Protein AF-A0A8X6M9K7-F1 (afdb_monomer)

Secondary structure (DSSP, 8-state):
-TTTHHHHHHH-GGGGG------HHHHHHHHHTTPPPHHHHHHHTSTTHHHHS-SSPPPPS--S----S---------------

Radius of gyration: 22.84 Å; Cα contacts (8 Å, |Δi|>4): 20; chains: 1; bounding box: 45×31×61 Å

Sequence (84 aa):
MDEYKEYLYMRRPHYRGLEVGNLTEQKLLRKRLGCKSFKWFMENVAFDQPKKYPPIEPPDYAKGEHLPKTKGLHKGYSYKIMKI

InterPro domains:
  IPR029044 Nucleotide-diphospho-sugar transferases [G3DSA:3.90.550.10] (1-56)

pLDDT: mean 86.01, std 19.39, range [35.81, 98.5]

Foldseek 3Di:
DVPLVVLVCVVVVVVVPDDPDDCPVVVVVCVVVVHDDVVCCCVPPVVCVCVVVPSDDDDDPDDDDDDDPPPDDDDDDDPPPPDD

Structure (mmCIF, N/CA/C/O backbone):
data_AF-A0A8X6M9K7-F1
#
_entry.id   AF-A0A8X6M9K7-F1
#
loop_
_atom_site.group_PDB
_atom_site.id
_atom_site.type_symbol
_atom_site.label_atom_id
_atom_site.label_alt_id
_atom_site.label_comp_id
_atom_site.label_asym_id
_atom_site.label_entity_id
_atom_site.label_seq_id
_atom_site.pdbx_PDB_ins_code
_atom_site.Cartn_x
_atom_site.Cartn_y
_atom_site.Cartn_z
_atom_site.occupancy
_atom_site.B_iso_or_equiv
_atom_site.auth_seq_id
_atom_site.auth_comp_id
_atom_site.auth_asym_id
_atom_site.auth_atom_id
_atom_site.pdbx_PDB_model_num
ATOM 1 N N . MET A 1 1 ? -3.399 3.261 3.939 1.00 93.94 1 MET A N 1
ATOM 2 C CA . MET A 1 1 ? -2.887 1.991 3.387 1.00 93.94 1 MET A CA 1
ATOM 3 C C . MET A 1 1 ? -1.663 1.531 4.175 1.00 93.94 1 MET A C 1
ATOM 5 O 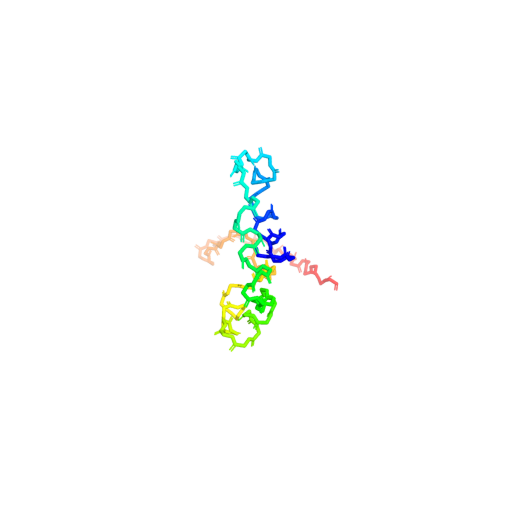O . MET A 1 1 ? -0.702 1.101 3.568 1.00 93.94 1 MET A O 1
ATOM 9 N N . ASP A 1 2 ? -1.682 1.664 5.506 1.00 96.06 2 ASP A N 1
ATOM 10 C CA . ASP A 1 2 ? -0.621 1.236 6.435 1.00 96.06 2 ASP A CA 1
ATOM 11 C C . ASP A 1 2 ? 0.798 1.400 5.859 1.00 96.06 2 ASP A C 1
ATOM 13 O O . ASP A 1 2 ? 1.154 2.520 5.488 1.00 96.06 2 ASP A O 1
ATOM 17 N N . GLU A 1 3 ? 1.566 0.323 5.725 1.00 96.25 3 GLU A N 1
ATOM 18 C CA . GLU A 1 3 ? 2.904 0.305 5.120 1.00 96.25 3 GLU A CA 1
ATOM 19 C C . GLU A 1 3 ? 2.855 0.355 3.581 1.00 96.25 3 GLU A C 1
ATOM 21 O O . GLU A 1 3 ? 3.744 0.910 2.940 1.00 96.25 3 GLU A O 1
ATOM 26 N N . TYR A 1 4 ? 1.778 -0.143 2.967 1.00 96.31 4 TYR A N 1
ATOM 27 C CA . TYR A 1 4 ? 1.601 -0.188 1.508 1.00 96.31 4 TYR A CA 1
ATOM 28 C C . TYR A 1 4 ? 1.555 1.193 0.836 1.00 96.31 4 TYR A C 1
ATOM 30 O O . TYR A 1 4 ? 1.801 1.297 -0.365 1.00 96.31 4 TYR A O 1
ATOM 38 N N . LYS A 1 5 ? 1.278 2.268 1.586 1.00 95.69 5 LYS A N 1
ATOM 39 C CA . LYS A 1 5 ? 1.358 3.648 1.069 1.00 95.69 5 LYS A CA 1
ATOM 40 C C . LYS A 1 5 ? 2.760 3.995 0.549 1.00 95.69 5 LYS A C 1
ATOM 42 O O . LYS A 1 5 ? 2.884 4.839 -0.332 1.00 95.69 5 LYS A O 1
ATOM 47 N N . GLU A 1 6 ? 3.806 3.339 1.054 1.00 96.25 6 GLU A N 1
ATOM 48 C CA . GLU A 1 6 ? 5.178 3.617 0.629 1.00 96.25 6 GLU A CA 1
ATOM 49 C C . GLU A 1 6 ? 5.412 3.230 -0.835 1.00 96.25 6 GLU A C 1
ATOM 51 O O . GLU A 1 6 ? 6.076 3.976 -1.549 1.00 96.25 6 GLU A O 1
ATOM 56 N N . TYR A 1 7 ? 4.785 2.157 -1.332 1.00 95.50 7 TYR A N 1
ATOM 57 C CA . TYR A 1 7 ? 4.857 1.788 -2.752 1.00 95.50 7 TYR A CA 1
ATOM 58 C C . TYR A 1 7 ? 4.227 2.850 -3.664 1.00 95.50 7 TYR A C 1
ATOM 60 O O . TYR A 1 7 ? 4.724 3.105 -4.762 1.00 95.50 7 TYR A O 1
ATOM 68 N N . LEU A 1 8 ? 3.165 3.518 -3.198 1.00 95.25 8 LEU A N 1
ATOM 69 C CA . LEU A 1 8 ? 2.570 4.649 -3.910 1.00 95.25 8 LEU A CA 1
ATOM 70 C C . LEU A 1 8 ? 3.537 5.841 -3.942 1.00 95.25 8 LEU A C 1
ATOM 72 O O . LEU A 1 8 ? 3.739 6.445 -4.995 1.00 95.25 8 LEU A O 1
ATOM 76 N N . TYR A 1 9 ? 4.168 6.153 -2.809 1.00 95.62 9 TYR A N 1
ATOM 77 C CA . TYR A 1 9 ? 5.111 7.267 -2.699 1.00 95.62 9 TYR A CA 1
ATOM 78 C C . TYR A 1 9 ? 6.417 7.031 -3.461 1.00 95.62 9 TYR A C 1
ATOM 80 O O . TYR A 1 9 ? 6.998 7.990 -3.956 1.00 95.62 9 TYR A O 1
ATOM 88 N N . MET A 1 10 ? 6.871 5.783 -3.607 1.00 95.25 10 MET A N 1
ATOM 89 C CA . MET A 1 10 ? 8.020 5.446 -4.457 1.00 95.25 10 MET A CA 1
ATOM 90 C C . MET A 1 10 ? 7.767 5.814 -5.923 1.00 95.25 10 MET A C 1
ATOM 92 O O . MET A 1 10 ? 8.644 6.368 -6.577 1.00 95.25 10 MET A O 1
ATOM 96 N N . ARG A 1 11 ? 6.553 5.559 -6.431 1.00 94.44 11 ARG A N 1
ATOM 97 C CA . ARG A 1 11 ? 6.171 5.886 -7.817 1.00 94.44 11 ARG A CA 1
ATOM 98 C C . ARG A 1 11 ? 5.802 7.356 -8.001 1.00 94.44 11 ARG A C 1
ATOM 100 O O . ARG A 1 11 ? 5.985 7.908 -9.081 1.00 94.44 11 ARG A O 1
ATOM 107 N N . ARG A 1 12 ? 5.254 7.992 -6.961 1.00 95.12 12 ARG A N 1
ATOM 108 C CA . ARG A 1 12 ? 4.838 9.404 -6.961 1.00 95.12 12 ARG A CA 1
ATOM 109 C C . ARG A 1 12 ? 5.410 10.143 -5.745 1.00 95.12 12 ARG A C 1
ATOM 111 O O . ARG A 1 12 ? 4.667 10.428 -4.805 1.00 95.12 12 ARG A O 1
ATOM 118 N N . PRO A 1 13 ? 6.707 10.509 -5.760 1.00 96.31 13 PRO A N 1
ATOM 119 C CA . PRO A 1 13 ? 7.375 11.104 -4.597 1.00 96.31 13 PRO A CA 1
ATOM 120 C C . PRO A 1 13 ? 6.730 12.393 -4.078 1.00 96.31 13 PRO A C 1
ATOM 122 O O . PRO A 1 13 ? 6.728 12.639 -2.873 1.00 96.31 13 PRO A O 1
ATOM 125 N N . HIS A 1 14 ? 6.115 13.181 -4.965 1.00 95.62 14 HIS A N 1
ATOM 126 C CA . HIS A 1 14 ? 5.432 14.429 -4.614 1.00 95.62 14 HIS A CA 1
ATOM 127 C C . HIS A 1 14 ? 4.276 14.239 -3.616 1.00 95.62 14 HIS A C 1
ATOM 129 O O . HIS A 1 14 ? 3.932 15.179 -2.910 1.00 95.62 14 HIS A O 1
ATOM 135 N N . TYR A 1 15 ? 3.719 13.029 -3.477 1.00 96.00 15 TYR A N 1
ATOM 136 C CA . TYR A 1 15 ? 2.653 12.751 -2.504 1.00 96.00 15 TYR A CA 1
ATOM 137 C C . TYR A 1 15 ? 3.103 12.847 -1.044 1.00 96.00 15 TYR A C 1
ATOM 139 O O . TYR A 1 15 ? 2.258 12.998 -0.166 1.00 96.00 15 TYR A O 1
ATOM 147 N N . ARG A 1 16 ? 4.411 12.796 -0.763 1.00 95.19 16 ARG A N 1
ATOM 148 C CA . ARG A 1 16 ? 4.925 12.937 0.608 1.00 95.19 16 ARG A CA 1
ATOM 149 C C . ARG A 1 16 ? 4.730 14.341 1.184 1.00 95.19 16 ARG A C 1
ATOM 151 O O . ARG A 1 16 ? 4.636 14.464 2.398 1.00 95.19 16 ARG A O 1
ATOM 158 N N . GLY A 1 17 ? 4.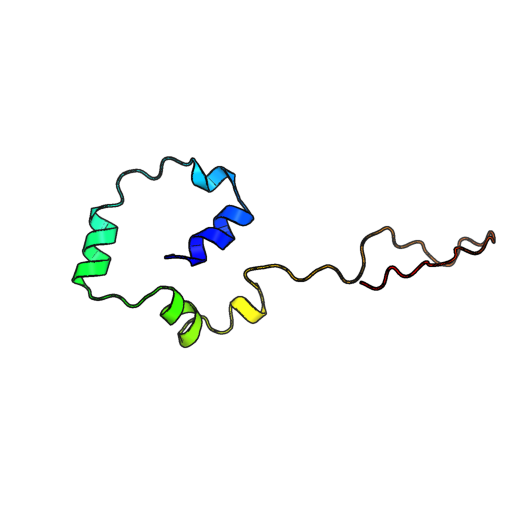699 15.362 0.327 1.00 94.00 17 GLY A N 1
ATOM 159 C CA . GLY A 1 17 ? 4.575 16.769 0.720 1.00 94.00 17 GLY A CA 1
ATOM 160 C C . GLY A 1 17 ? 3.201 17.376 0.444 1.00 94.00 17 GLY A C 1
ATOM 161 O O . GLY A 1 17 ? 3.065 18.591 0.502 1.00 94.00 17 GLY A O 1
ATOM 162 N N . LEU A 1 18 ? 2.201 16.564 0.084 1.00 94.94 18 LEU A N 1
ATOM 163 C CA . LEU A 1 18 ? 0.851 17.068 -0.151 1.00 94.94 18 LEU A CA 1
ATOM 164 C C . LEU A 1 18 ? 0.135 17.348 1.173 1.00 94.94 18 LEU A C 1
ATOM 166 O O . LEU A 1 18 ? 0.080 16.492 2.057 1.00 94.94 18 LEU A O 1
ATOM 170 N N . GLU A 1 19 ? -0.491 18.518 1.253 1.00 95.06 19 GLU A N 1
ATOM 171 C CA . GLU A 1 19 ? -1.413 18.873 2.328 1.00 95.06 19 GLU A CA 1
ATOM 172 C C . GLU A 1 19 ? -2.723 18.090 2.164 1.00 95.06 19 GLU A C 1
ATOM 174 O O . GLU A 1 19 ? -3.528 18.356 1.272 1.00 95.06 19 GLU A O 1
ATOM 179 N N . VAL A 1 20 ? -2.933 17.087 3.020 1.00 93.50 20 VAL A N 1
ATOM 180 C CA . VAL A 1 20 ? -4.107 16.189 2.983 1.00 93.50 20 VAL A CA 1
ATOM 181 C C . VAL A 1 20 ? -5.222 16.599 3.954 1.00 93.50 20 VAL A C 1
ATOM 183 O O . VAL A 1 20 ? -6.234 15.905 4.065 1.00 93.50 20 VAL A O 1
ATOM 186 N N . GLY A 1 21 ? -5.035 17.707 4.676 1.00 95.94 21 GLY A N 1
ATOM 187 C CA . GLY A 1 21 ? -5.950 18.165 5.720 1.00 95.94 21 GLY A CA 1
ATOM 188 C C . GLY A 1 21 ? -5.984 17.252 6.955 1.00 95.94 21 GLY A C 1
ATOM 189 O O . GLY A 1 21 ? -5.097 16.426 7.191 1.00 95.94 21 GLY A O 1
ATOM 190 N N . ASN A 1 22 ? -7.021 17.413 7.783 1.00 96.94 22 ASN A N 1
ATOM 191 C CA . ASN A 1 22 ? -7.170 16.662 9.028 1.00 96.94 22 ASN A CA 1
ATOM 192 C C . ASN A 1 22 ? -7.806 15.281 8.785 1.00 96.94 22 ASN A C 1
ATOM 194 O O . ASN A 1 22 ? -8.967 15.178 8.399 1.00 96.94 22 ASN A O 1
ATOM 198 N N . LEU A 1 23 ? -7.048 14.218 9.076 1.00 96.38 23 LEU A N 1
ATOM 199 C CA . LEU A 1 23 ? -7.484 12.820 8.948 1.00 96.38 23 LEU A CA 1
ATOM 200 C C . LEU A 1 23 ? -7.779 12.136 10.301 1.00 96.38 23 LEU A C 1
ATOM 202 O O . LEU A 1 23 ? -7.758 10.904 10.405 1.00 96.38 23 LEU A O 1
ATOM 206 N N . THR A 1 24 ? -7.953 12.910 11.375 1.00 98.06 24 THR A N 1
ATOM 207 C CA . THR A 1 24 ? -8.076 12.381 12.744 1.00 98.06 24 THR A CA 1
ATOM 208 C C . THR A 1 24 ? -9.348 11.557 12.923 1.00 98.06 24 THR A C 1
ATOM 210 O O . THR A 1 24 ? -9.272 10.432 13.418 1.00 98.06 24 THR A O 1
ATOM 213 N N . GLU A 1 25 ? -10.498 12.056 12.468 1.00 98.19 25 GLU A N 1
ATOM 214 C CA . GLU A 1 25 ? -11.788 11.368 12.613 1.00 98.19 25 GL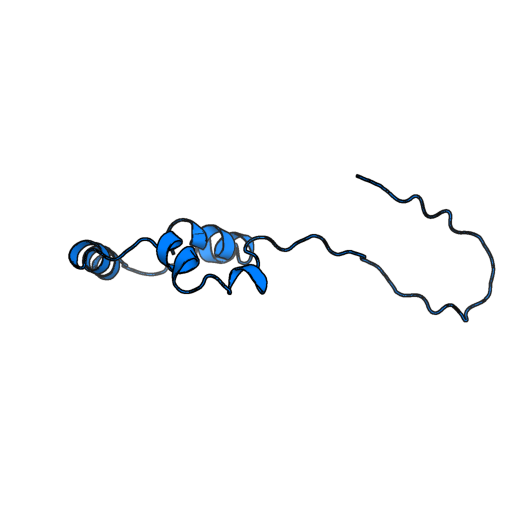U A CA 1
ATOM 215 C C . GLU A 1 25 ? -11.811 10.025 11.876 1.00 98.19 25 GLU A C 1
ATOM 217 O O . GLU A 1 25 ? -12.219 9.010 12.436 1.00 98.19 25 GLU A O 1
ATOM 222 N N . GLN A 1 26 ? -11.276 9.980 10.656 1.00 97.88 26 GLN A N 1
ATOM 223 C CA . GLN A 1 26 ? -11.198 8.777 9.829 1.00 97.88 26 GLN A CA 1
ATOM 224 C C . GLN A 1 26 ? -10.282 7.724 10.474 1.00 97.88 26 GLN A C 1
ATOM 226 O O . GLN A 1 26 ? -10.600 6.531 10.489 1.00 97.88 26 GLN A O 1
ATOM 231 N N . LYS A 1 27 ? -9.151 8.151 11.058 1.00 97.00 27 LYS A N 1
ATOM 232 C CA . LYS A 1 27 ? -8.244 7.256 11.798 1.00 97.00 27 LYS A CA 1
ATOM 233 C C . LYS A 1 27 ? -8.891 6.724 13.079 1.00 97.00 27 LYS A C 1
ATOM 235 O O . LYS A 1 27 ? -8.716 5.547 13.393 1.00 97.00 27 LYS A O 1
ATOM 240 N N . LEU A 1 28 ? -9.628 7.559 13.812 1.00 98.31 28 LEU A N 1
ATOM 241 C CA . LEU A 1 28 ? -10.350 7.146 15.018 1.00 98.31 28 LEU A CA 1
ATOM 242 C C . LEU A 1 28 ? -11.496 6.188 14.694 1.00 98.31 28 LEU A C 1
ATOM 244 O O . LEU A 1 28 ? -11.652 5.183 15.386 1.00 98.31 28 LEU A O 1
ATOM 248 N N . LEU A 1 29 ? -12.245 6.443 13.621 1.00 98.50 29 LEU A N 1
ATOM 249 C CA . LEU A 1 29 ? -13.308 5.561 13.146 1.00 98.50 29 LEU A CA 1
ATOM 250 C C . LEU A 1 29 ? -12.768 4.159 12.849 1.00 98.50 29 LEU A C 1
ATOM 252 O O . LEU A 1 29 ? -13.322 3.170 13.324 1.00 98.50 29 LEU A O 1
ATOM 256 N N . ARG A 1 30 ? -11.632 4.075 12.144 1.00 98.00 30 ARG A N 1
ATOM 257 C CA . ARG A 1 30 ? -10.971 2.796 11.856 1.00 98.00 30 ARG A CA 1
ATOM 258 C C . ARG A 1 30 ? -10.615 2.020 13.129 1.00 98.00 30 ARG A C 1
ATOM 260 O O . ARG A 1 30 ? -10.781 0.803 13.160 1.00 98.00 30 ARG A O 1
ATOM 267 N N . LYS A 1 31 ? -10.132 2.712 14.169 1.00 97.88 31 LYS A N 1
ATOM 268 C CA . LYS A 1 31 ? -9.819 2.099 15.471 1.00 97.88 31 LYS A CA 1
ATOM 269 C C . LYS A 1 31 ? -11.086 1.624 16.185 1.00 97.88 31 LYS A C 1
ATOM 271 O O . LYS A 1 31 ? -11.117 0.498 16.665 1.00 97.88 31 LYS A O 1
ATOM 276 N N . ARG A 1 32 ? -12.132 2.457 16.217 1.00 98.38 32 ARG A N 1
ATOM 277 C CA . ARG A 1 32 ? -13.409 2.162 16.887 1.00 98.38 32 ARG A CA 1
ATOM 278 C C . ARG A 1 32 ? -14.104 0.935 16.301 1.00 98.38 32 ARG A C 1
ATOM 280 O O . ARG A 1 32 ? -14.641 0.133 17.050 1.00 98.38 32 ARG A O 1
ATOM 287 N N . LEU A 1 33 ? -14.082 0.791 14.978 1.00 98.50 33 LEU A N 1
ATOM 288 C CA . LEU A 1 33 ? -14.713 -0.333 14.281 1.00 98.50 33 LEU A CA 1
ATOM 289 C C . LEU A 1 33 ? -13.879 -1.624 14.314 1.00 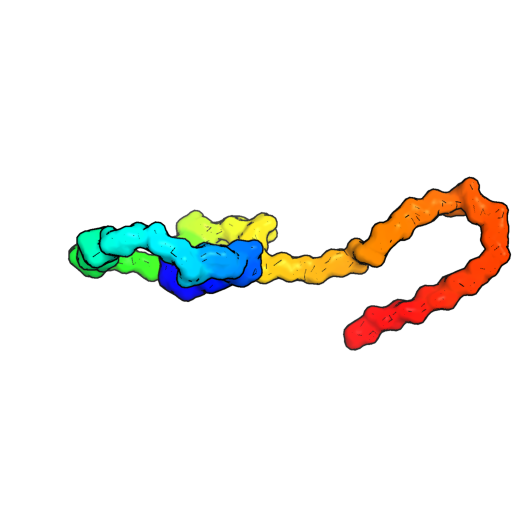98.50 33 LEU A C 1
ATOM 291 O O . LEU A 1 33 ? -14.308 -2.631 13.760 1.00 98.50 33 LEU A O 1
ATOM 295 N N . GLY A 1 34 ? -12.682 -1.611 14.914 1.00 97.31 34 GLY A N 1
ATOM 296 C CA . GLY A 1 34 ? -11.809 -2.786 14.943 1.00 97.31 34 GLY A CA 1
ATOM 297 C C . GLY A 1 34 ? -11.424 -3.279 13.544 1.00 97.31 34 GLY A C 1
ATOM 298 O O . GLY A 1 34 ? -11.302 -4.484 13.321 1.00 97.31 34 GLY A O 1
ATOM 299 N N . CYS A 1 35 ? -11.274 -2.365 12.576 1.00 98.12 35 CYS A N 1
ATOM 300 C CA . CYS A 1 35 ? -10.993 -2.740 11.193 1.00 98.12 35 CYS A CA 1
ATOM 301 C C . CYS A 1 35 ? -9.665 -3.498 11.080 1.00 98.12 35 CYS A C 1
ATOM 303 O O . CYS A 1 35 ? -8.665 -3.144 11.710 1.00 98.12 35 CYS A O 1
ATOM 305 N N . LYS A 1 36 ? -9.632 -4.490 10.187 1.00 97.94 36 LYS A N 1
ATOM 306 C CA . LYS A 1 36 ? -8.430 -5.279 9.895 1.00 97.94 36 LYS A CA 1
ATOM 307 C C . LYS A 1 36 ? -7.315 -4.419 9.271 1.00 97.94 36 LYS A C 1
ATOM 309 O O . LYS A 1 36 ? -7.531 -3.285 8.825 1.00 97.94 36 LYS A O 1
ATOM 314 N N . SER A 1 37 ? -6.092 -4.947 9.270 1.00 98.19 37 SER A N 1
ATOM 315 C CA . SER A 1 37 ? -4.946 -4.291 8.632 1.00 98.19 37 SER A CA 1
ATOM 316 C C . SER A 1 37 ? -5.093 -4.272 7.109 1.00 98.19 37 SER A C 1
ATOM 318 O O . SER A 1 37 ? -5.755 -5.126 6.515 1.00 98.19 37 SER A O 1
ATOM 320 N N . PHE A 1 38 ? -4.445 -3.309 6.455 1.00 97.75 38 PHE A N 1
ATOM 321 C CA . PHE A 1 38 ? -4.419 -3.254 4.996 1.00 97.75 38 PHE A CA 1
ATOM 322 C C . PHE A 1 38 ? -3.659 -4.451 4.403 1.00 97.75 38 PHE A C 1
ATOM 324 O O . PHE A 1 38 ? -4.031 -4.952 3.348 1.00 97.75 38 PHE A O 1
ATOM 331 N N . LYS A 1 39 ? -2.660 -4.975 5.126 1.00 97.19 39 LYS A N 1
ATOM 332 C CA . LYS A 1 39 ? -1.995 -6.241 4.791 1.00 97.19 39 LYS A CA 1
ATOM 333 C C . LYS A 1 39 ? -2.993 -7.400 4.696 1.00 97.19 39 LYS A C 1
ATOM 335 O O . LYS A 1 39 ? -3.028 -8.079 3.677 1.00 97.19 39 LYS A O 1
ATOM 340 N N . TRP A 1 40 ? -3.860 -7.570 5.702 1.00 98.19 40 TRP A N 1
ATOM 341 C CA . TRP A 1 40 ? -4.891 -8.614 5.672 1.00 98.19 40 TRP A CA 1
ATOM 342 C C . TRP A 1 40 ? -5.796 -8.477 4.443 1.00 98.19 40 TRP A C 1
ATOM 344 O O . TRP A 1 40 ? -6.106 -9.474 3.796 1.00 98.19 40 TRP A O 1
ATOM 354 N N . PHE A 1 41 ? -6.182 -7.248 4.089 1.00 98.19 41 PHE A N 1
ATOM 355 C CA . PHE A 1 41 ? -6.983 -6.984 2.893 1.00 98.19 41 PHE A CA 1
ATOM 356 C C . PHE A 1 41 ? -6.263 -7.427 1.609 1.00 98.19 41 PHE A C 1
ATOM 358 O O . PHE A 1 41 ? -6.859 -8.125 0.793 1.00 98.19 41 PHE A O 1
ATOM 365 N N . MET A 1 42 ? -4.980 -7.085 1.457 1.00 97.69 42 MET A N 1
ATOM 366 C CA . MET A 1 42 ? -4.181 -7.479 0.291 1.00 97.69 42 MET A CA 1
ATOM 367 C C . MET A 1 42 ? -3.953 -8.993 0.203 1.00 97.69 42 MET A C 1
ATOM 369 O O . MET A 1 42 ? -3.856 -9.523 -0.894 1.00 97.69 42 MET A O 1
ATOM 373 N N . GLU A 1 43 ? -3.885 -9.695 1.333 1.00 97.00 43 GLU A N 1
ATOM 374 C CA . GLU A 1 43 ? -3.648 -11.144 1.365 1.00 97.00 43 GLU A CA 1
ATOM 375 C C . GLU A 1 43 ? -4.929 -11.976 1.208 1.00 97.00 43 GLU A C 1
ATOM 377 O O . GLU A 1 43 ? -4.877 -13.062 0.641 1.00 97.00 43 GLU A O 1
ATOM 382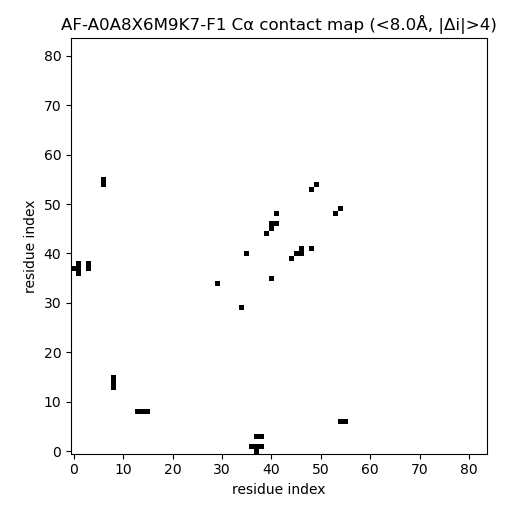 N N . ASN A 1 44 ? -6.072 -11.493 1.708 1.00 97.88 44 ASN A N 1
ATOM 383 C CA . ASN A 1 44 ? -7.300 -12.295 1.815 1.00 97.88 44 ASN A CA 1
ATOM 384 C C . ASN A 1 44 ? -8.406 -11.850 0.854 1.00 97.88 44 ASN A C 1
ATOM 386 O O . ASN A 1 44 ? -9.220 -12.672 0.446 1.00 97.88 44 ASN A O 1
ATOM 390 N N . VAL A 1 45 ? -8.465 -10.559 0.512 1.00 98.06 45 VAL A N 1
ATOM 391 C CA . VAL A 1 45 ? -9.532 -9.995 -0.332 1.00 98.06 45 VAL A CA 1
ATOM 392 C C . VAL A 1 45 ? -9.003 -9.663 -1.724 1.00 98.06 45 VAL A C 1
ATOM 394 O O . VAL A 1 45 ? -9.594 -10.079 -2.711 1.00 98.06 45 VAL A O 1
ATOM 397 N N . ALA A 1 46 ? -7.873 -8.958 -1.810 1.00 97.44 46 ALA A N 1
ATOM 398 C CA . ALA A 1 46 ? -7.262 -8.498 -3.061 1.00 97.44 46 ALA A CA 1
ATOM 399 C C . ALA A 1 46 ? -5.970 -9.268 -3.409 1.00 97.44 46 ALA A C 1
ATOM 401 O O . ALA A 1 46 ? -4.965 -8.681 -3.814 1.00 97.44 46 ALA A O 1
ATOM 402 N N . PHE A 1 47 ? -5.985 -10.590 -3.219 1.00 96.75 47 PHE A N 1
ATOM 403 C CA . PHE A 1 47 ? -4.814 -11.469 -3.364 1.00 96.75 47 PHE A CA 1
ATOM 404 C C . PHE A 1 47 ? -4.292 -11.593 -4.807 1.00 96.75 47 PHE A C 1
ATOM 406 O O . PHE A 1 47 ? -3.155 -12.003 -5.047 1.00 96.75 47 PHE A O 1
ATOM 413 N N . ASP A 1 48 ? -5.130 -11.285 -5.790 1.00 97.31 48 ASP A N 1
ATOM 414 C CA . ASP A 1 48 ? -4.829 -11.315 -7.219 1.00 97.31 48 ASP A CA 1
ATOM 415 C C . ASP A 1 48 ? -4.168 -10.021 -7.711 1.00 97.31 48 ASP A C 1
ATOM 417 O O . ASP A 1 48 ? -3.406 -10.039 -8.680 1.00 97.31 48 ASP A O 1
ATOM 421 N N . GLN A 1 49 ? -4.390 -8.916 -7.003 1.00 96.00 49 GLN A N 1
ATOM 422 C CA . GLN A 1 49 ? -3.854 -7.596 -7.311 1.00 96.00 49 GLN A CA 1
ATOM 423 C C . GLN A 1 49 ? -2.325 -7.595 -7.531 1.00 96.00 49 GLN A C 1
ATOM 425 O O . GLN A 1 49 ? -1.898 -7.187 -8.619 1.00 96.00 49 GLN A O 1
ATOM 430 N N . PRO A 1 50 ? -1.484 -8.123 -6.612 1.00 94.56 50 PRO A N 1
ATOM 431 C CA . PRO A 1 50 ? -0.033 -8.122 -6.799 1.00 94.56 50 PRO A CA 1
ATOM 432 C C . PRO A 1 50 ? 0.453 -9.035 -7.933 1.00 94.56 50 PRO A C 1
ATOM 434 O O . PRO A 1 50 ? 1.588 -8.878 -8.374 1.00 94.56 50 PRO A O 1
ATOM 437 N N . LYS A 1 51 ? -0.375 -9.964 -8.442 1.00 93.94 51 LYS A N 1
ATOM 438 C CA . LYS A 1 51 ? -0.005 -10.808 -9.594 1.00 93.94 51 LYS A CA 1
ATOM 439 C C . LYS A 1 51 ? 0.063 -9.996 -10.884 1.00 93.94 51 LYS A C 1
ATOM 441 O O . LYS A 1 51 ? 0.902 -10.265 -11.735 1.00 93.94 51 LYS A O 1
ATOM 446 N N . LYS A 1 52 ? -0.838 -9.021 -11.030 1.00 94.25 52 LYS A N 1
ATOM 447 C CA . LYS A 1 52 ? -0.915 -8.152 -12.212 1.00 94.25 52 LYS A CA 1
ATOM 448 C C . LYS A 1 52 ? -0.179 -6.829 -12.011 1.00 94.25 52 LYS A C 1
ATOM 450 O O . LYS A 1 52 ? 0.393 -6.301 -12.957 1.00 94.25 52 LYS A O 1
ATOM 455 N N . TYR A 1 53 ? -0.193 -6.304 -10.790 1.00 94.56 53 TYR A N 1
ATOM 456 C CA . TYR A 1 53 ? 0.405 -5.022 -10.434 1.00 94.56 53 TYR A CA 1
ATOM 457 C C . TYR A 1 53 ? 1.315 -5.208 -9.219 1.00 94.56 53 TYR A C 1
ATOM 459 O O . TYR A 1 53 ? 0.938 -4.863 -8.096 1.00 94.56 53 TYR A O 1
ATOM 467 N N . PRO A 1 54 ? 2.509 -5.788 -9.412 1.00 94.81 54 PRO A N 1
ATOM 468 C CA . PRO A 1 54 ? 3.412 -6.036 -8.304 1.00 94.81 54 PRO A CA 1
ATOM 469 C C . PRO A 1 54 ? 3.821 -4.701 -7.658 1.00 94.81 54 PRO A C 1
ATOM 471 O O . PRO A 1 54 ? 4.004 -3.708 -8.372 1.00 94.81 54 PRO A O 1
ATOM 474 N N . PRO A 1 55 ? 3.980 -4.644 -6.321 1.00 92.88 55 PRO A N 1
ATOM 475 C CA . PRO A 1 55 ? 4.380 -3.420 -5.625 1.00 92.88 55 PRO A CA 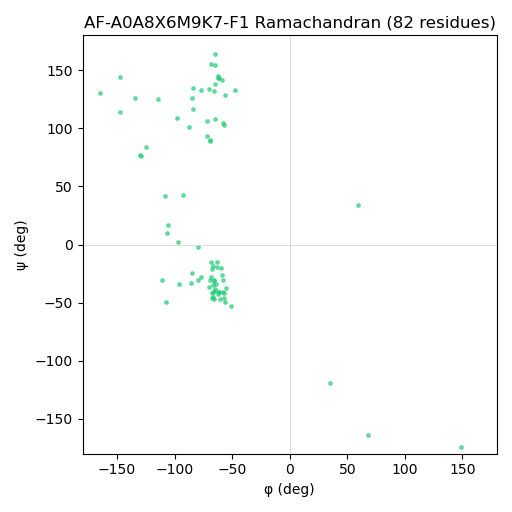1
ATOM 476 C C . PRO A 1 55 ? 5.687 -2.825 -6.164 1.00 92.88 55 PRO A C 1
ATOM 478 O O . PRO A 1 55 ? 5.791 -1.607 -6.329 1.00 92.88 55 PRO A O 1
ATOM 481 N N . ILE A 1 56 ? 6.632 -3.696 -6.520 1.00 94.00 56 ILE A N 1
ATOM 482 C CA . ILE A 1 56 ? 7.890 -3.373 -7.194 1.00 94.00 56 ILE A CA 1
ATOM 483 C C . ILE A 1 56 ? 7.842 -4.015 -8.577 1.00 94.00 56 ILE A C 1
ATOM 485 O O . ILE A 1 56 ? 7.583 -5.212 -8.695 1.00 94.00 56 ILE A O 1
ATOM 489 N N . GLU A 1 57 ? 8.052 -3.213 -9.616 1.00 90.88 57 GLU A N 1
ATOM 490 C CA . GLU A 1 57 ? 8.045 -3.705 -10.992 1.00 90.88 57 GLU A CA 1
ATOM 491 C C . GLU A 1 57 ? 9.289 -4.575 -11.240 1.00 90.88 57 GLU A C 1
ATOM 493 O O . GLU A 1 57 ? 10.389 -4.197 -10.822 1.00 90.88 57 GLU A O 1
ATOM 498 N N . PRO A 1 58 ? 9.137 -5.756 -11.866 1.00 92.25 58 PRO A N 1
ATOM 499 C CA . PRO A 1 58 ? 10.281 -6.565 -12.255 1.00 92.25 58 PRO A CA 1
ATOM 500 C C . PRO A 1 58 ? 11.104 -5.830 -13.323 1.00 92.25 58 PRO A C 1
ATOM 502 O O . PRO A 1 58 ? 10.559 -5.003 -14.056 1.00 92.25 58 PRO A O 1
ATOM 505 N N . PRO A 1 59 ? 12.408 -6.124 -13.435 1.00 91.75 59 PRO A N 1
ATOM 506 C CA . PRO A 1 59 ? 13.231 -5.529 -14.475 1.00 91.75 59 PRO A CA 1
ATOM 507 C C . PRO A 1 59 ? 12.732 -5.939 -15.862 1.00 91.75 59 PRO A C 1
ATOM 509 O O . PRO A 1 59 ? 12.306 -7.078 -16.078 1.00 91.75 59 PRO A O 1
ATOM 512 N N . ASP A 1 60 ? 12.844 -5.012 -16.809 1.00 92.25 60 ASP A N 1
ATOM 513 C CA . ASP A 1 60 ? 12.584 -5.298 -18.213 1.00 92.25 60 ASP A CA 1
ATOM 514 C C . ASP A 1 60 ? 13.515 -6.410 -18.711 1.00 92.25 60 ASP A C 1
ATOM 516 O O . ASP A 1 60 ? 14.707 -6.437 -18.398 1.00 92.25 60 ASP A O 1
ATOM 520 N N . TYR A 1 61 ? 12.987 -7.301 -19.551 1.00 93.12 61 TYR A N 1
ATOM 521 C CA . TYR A 1 61 ? 13.805 -8.319 -20.213 1.00 93.12 61 TYR A CA 1
ATOM 522 C C . TYR A 1 61 ? 14.828 -7.694 -21.175 1.00 93.12 61 TYR A C 1
ATOM 524 O O . TYR A 1 61 ? 15.962 -8.158 -21.286 1.00 93.12 61 TYR A O 1
ATOM 532 N N . ALA A 1 62 ? 14.427 -6.634 -21.878 1.00 91.50 62 ALA A N 1
ATOM 533 C CA . ALA A 1 62 ? 15.270 -5.908 -22.811 1.00 91.50 62 ALA A CA 1
ATOM 534 C C . ALA A 1 62 ? 14.892 -4.425 -22.821 1.00 91.50 62 ALA A C 1
ATOM 536 O O . ALA A 1 62 ? 13.717 -4.073 -22.753 1.00 91.50 62 ALA A O 1
ATOM 537 N N . LYS A 1 63 ? 15.900 -3.564 -22.968 1.00 92.00 63 LYS A N 1
ATOM 538 C CA . LYS A 1 63 ? 15.747 -2.117 -23.126 1.00 92.00 63 LYS A CA 1
ATOM 539 C C . LYS A 1 63 ? 16.647 -1.655 -24.266 1.00 92.00 63 LYS A C 1
ATOM 541 O O . LYS A 1 63 ? 17.842 -1.936 -24.246 1.00 92.00 63 LYS A O 1
ATOM 546 N N . GLY A 1 64 ? 16.089 -0.962 -25.253 1.00 89.19 64 GLY A N 1
ATOM 547 C CA . GLY A 1 64 ? 16.845 -0.456 -26.398 1.00 89.19 64 GLY A CA 1
ATOM 548 C C . GLY A 1 64 ? 16.017 -0.398 -27.676 1.00 89.19 64 GLY A C 1
ATOM 549 O O . GLY A 1 64 ? 14.813 -0.643 -27.664 1.00 89.19 64 GLY A O 1
ATOM 550 N N . GLU A 1 65 ? 16.677 -0.068 -28.782 1.00 88.00 65 GLU A N 1
ATOM 551 C CA . GLU A 1 65 ? 16.051 0.004 -30.100 1.00 88.00 65 GLU A CA 1
ATOM 552 C C . GLU A 1 65 ? 15.989 -1.377 -30.765 1.00 88.00 65 GLU A C 1
ATOM 554 O O . GLU A 1 65 ? 16.971 -2.123 -30.791 1.00 88.00 65 GLU A O 1
ATOM 559 N N . HIS A 1 66 ? 14.834 -1.712 -31.345 1.00 83.44 66 HIS A N 1
ATOM 560 C CA . HIS A 1 66 ? 14.694 -2.895 -32.188 1.00 83.44 66 HIS A CA 1
ATOM 561 C C . HIS A 1 66 ? 15.067 -2.543 -33.632 1.00 83.44 66 HIS A C 1
ATOM 563 O O . HIS A 1 66 ? 14.272 -1.947 -34.360 1.00 83.44 66 HIS A O 1
ATOM 569 N N . L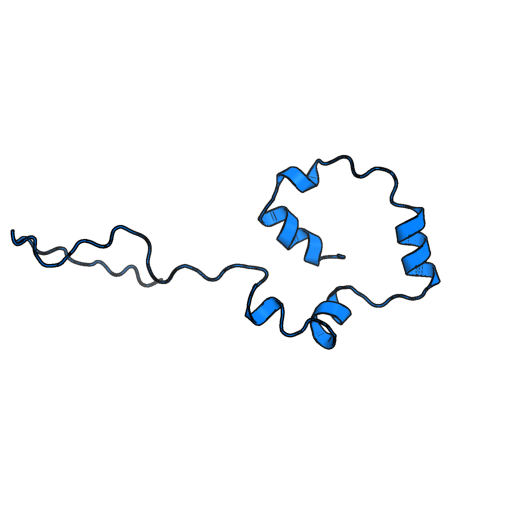EU A 1 67 ? 16.282 -2.902 -34.056 1.00 82.69 67 LEU A N 1
ATOM 570 C CA . LEU A 1 67 ? 16.728 -2.683 -35.432 1.00 82.69 67 LEU A CA 1
ATOM 571 C C . LEU A 1 67 ? 16.268 -3.837 -36.346 1.00 82.69 67 LEU A C 1
ATOM 573 O O . LEU A 1 67 ? 16.564 -5.000 -36.052 1.00 82.69 67 LEU A O 1
ATOM 577 N N . PRO A 1 68 ? 15.575 -3.557 -37.468 1.00 79.69 68 PRO A N 1
ATOM 578 C CA . PRO A 1 68 ? 15.164 -4.589 -38.415 1.00 79.69 68 PRO A CA 1
ATOM 579 C C . PRO A 1 68 ? 16.382 -5.249 -39.078 1.00 79.69 68 PRO A C 1
ATOM 581 O O . PRO A 1 68 ? 17.323 -4.576 -39.498 1.00 79.69 68 PRO A O 1
ATOM 584 N N . LYS A 1 69 ? 16.347 -6.581 -39.226 1.00 74.00 69 LYS A N 1
ATOM 585 C CA . LYS A 1 69 ? 17.455 -7.378 -39.794 1.00 74.00 69 LYS A CA 1
ATOM 586 C C . LYS A 1 69 ? 17.789 -7.050 -41.259 1.00 74.00 69 LYS A C 1
ATOM 588 O O . LYS A 1 69 ? 18.860 -7.417 -41.729 1.00 74.00 69 LYS A O 1
ATOM 593 N N . THR A 1 70 ? 16.918 -6.352 -41.988 1.00 66.62 70 THR A N 1
ATOM 594 C CA . THR A 1 70 ? 17.090 -6.016 -43.413 1.00 66.62 70 THR A CA 1
ATOM 595 C C . THR A 1 70 ? 17.747 -4.652 -43.641 1.00 66.62 70 THR A C 1
ATOM 597 O O . THR A 1 70 ? 17.343 -3.894 -44.520 1.00 66.62 70 THR A O 1
ATOM 600 N N . LYS A 1 71 ? 18.790 -4.330 -42.873 1.00 51.94 71 LYS A N 1
ATOM 601 C CA . LYS A 1 71 ? 19.818 -3.370 -43.299 1.00 51.94 71 LYS A CA 1
ATOM 602 C C . LYS A 1 71 ? 21.172 -4.054 -43.194 1.00 51.94 71 LYS A C 1
ATOM 604 O O . LYS A 1 71 ? 21.870 -3.959 -42.190 1.00 51.94 71 LYS A O 1
ATOM 609 N N . GLY A 1 72 ? 21.506 -4.803 -44.240 1.00 53.31 72 GLY A N 1
ATOM 610 C CA . GLY A 1 72 ? 22.847 -5.328 -44.421 1.00 53.31 72 GLY A CA 1
ATOM 611 C C . GLY A 1 72 ? 23.829 -4.181 -44.638 1.00 53.31 72 GLY A C 1
ATOM 612 O O . GLY A 1 72 ? 23.858 -3.588 -45.708 1.00 53.31 72 GLY A O 1
ATOM 613 N N . LEU A 1 73 ? 24.660 -3.911 -43.637 1.00 46.50 73 LEU A N 1
ATOM 614 C CA . LEU A 1 73 ? 26.089 -3.747 -43.864 1.00 46.50 73 LEU A CA 1
ATOM 615 C C . LEU A 1 73 ? 26.820 -4.247 -42.617 1.00 46.50 73 LEU A C 1
ATOM 617 O O . LEU A 1 73 ? 26.646 -3.736 -41.514 1.00 46.50 73 LEU A O 1
ATOM 621 N N . HIS A 1 74 ? 27.571 -5.326 -42.803 1.00 49.28 74 HIS A N 1
ATOM 622 C CA . HIS A 1 74 ? 28.331 -6.022 -41.778 1.00 49.28 74 HIS A CA 1
ATOM 623 C C . HIS A 1 74 ? 29.168 -5.082 -40.900 1.00 49.28 74 HIS A C 1
ATOM 625 O O . HIS A 1 74 ? 29.977 -4.314 -41.415 1.00 49.28 74 HIS A O 1
ATOM 631 N N . LYS A 1 75 ? 29.088 -5.274 -39.580 1.00 37.75 75 LYS A N 1
ATOM 632 C CA . LYS A 1 75 ? 30.244 -5.580 -38.720 1.00 37.75 75 LYS A CA 1
ATOM 633 C C . LYS A 1 75 ? 29.731 -6.098 -37.378 1.00 37.75 75 LYS A C 1
ATOM 635 O O . LYS A 1 75 ? 28.793 -5.551 -36.811 1.00 37.75 75 LYS A O 1
ATOM 640 N N . GLY A 1 76 ? 30.287 -7.229 -36.948 1.00 47.12 76 GLY A N 1
ATOM 641 C CA . GLY A 1 76 ? 29.834 -7.973 -35.779 1.00 47.12 76 GLY A CA 1
ATOM 642 C C . GLY A 1 76 ? 29.819 -7.116 -34.519 1.00 47.12 76 GLY A C 1
ATOM 643 O O . GLY A 1 76 ? 30.822 -6.502 -34.164 1.00 47.12 76 GLY A O 1
ATOM 644 N N . TYR A 1 77 ? 28.687 -7.128 -33.826 1.00 39.81 77 TYR A N 1
ATOM 645 C CA . TYR A 1 77 ? 28.592 -6.623 -32.470 1.00 39.81 77 TYR A CA 1
ATOM 646 C C . TYR A 1 77 ? 28.684 -7.820 -31.534 1.00 39.81 77 TYR A C 1
ATOM 648 O O . TYR A 1 77 ? 27.798 -8.670 -31.474 1.00 39.81 77 TYR A O 1
ATOM 656 N N . SER A 1 78 ? 29.819 -7.903 -30.844 1.00 41.50 78 SER A N 1
ATOM 657 C CA . SER A 1 78 ? 29.985 -8.734 -29.661 1.00 41.50 78 SER A CA 1
ATOM 658 C C . SER A 1 78 ? 28.950 -8.288 -28.632 1.00 41.50 78 SER A 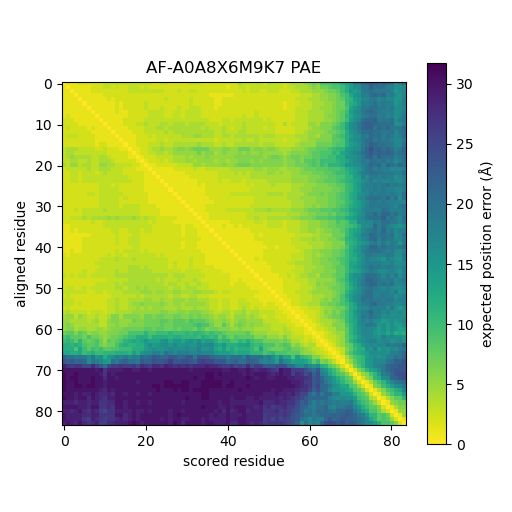C 1
ATOM 660 O O . SER A 1 78 ? 29.075 -7.222 -28.027 1.00 41.50 78 SER A O 1
ATOM 662 N N . TYR A 1 79 ? 27.893 -9.078 -28.458 1.00 44.41 79 TYR A N 1
ATOM 663 C CA . TYR A 1 79 ? 26.988 -8.908 -27.333 1.00 44.41 79 TYR A CA 1
ATOM 664 C C . TYR A 1 79 ? 27.732 -9.384 -26.092 1.00 44.41 79 TYR A C 1
ATOM 666 O O . TYR A 1 79 ? 27.742 -10.571 -25.764 1.00 44.41 79 TYR A O 1
ATOM 674 N N . LYS A 1 80 ? 28.383 -8.452 -25.395 1.00 45.59 80 LYS A N 1
ATOM 675 C CA . LYS A 1 80 ? 28.796 -8.681 -24.016 1.00 45.59 80 LYS A CA 1
ATOM 676 C C . LYS A 1 80 ? 27.513 -8.717 -23.190 1.00 45.59 80 LYS A C 1
ATOM 678 O O . LYS A 1 80 ? 27.015 -7.691 -22.740 1.00 45.59 80 LYS A O 1
ATOM 683 N N . ILE A 1 81 ? 26.942 -9.913 -23.076 1.00 47.94 81 ILE A N 1
ATOM 684 C CA . ILE A 1 81 ? 25.885 -10.226 -22.123 1.00 47.94 81 ILE A CA 1
ATOM 685 C C . ILE A 1 81 ? 26.466 -9.875 -20.749 1.00 47.94 81 ILE A C 1
ATOM 687 O O . ILE A 1 81 ? 27.298 -10.615 -20.226 1.00 47.94 81 ILE A O 1
ATOM 691 N N . MET A 1 82 ? 26.080 -8.736 -20.174 1.00 35.81 82 MET A N 1
ATOM 692 C CA . MET A 1 82 ? 26.220 -8.546 -18.734 1.00 35.81 82 MET A CA 1
ATOM 693 C C . MET A 1 82 ? 25.205 -9.484 -18.088 1.00 35.81 82 MET A C 1
ATOM 695 O O . MET A 1 82 ? 24.037 -9.143 -17.923 1.00 35.81 82 MET A O 1
ATOM 699 N N . LYS A 1 83 ? 25.651 -10.710 -17.807 1.00 41.03 83 LYS A N 1
ATOM 700 C CA . LYS A 1 83 ? 25.067 -11.498 -16.730 1.00 41.03 83 LYS A CA 1
ATOM 701 C C . LYS A 1 83 ? 25.397 -10.766 -15.428 1.00 41.03 83 LYS A C 1
ATOM 703 O O . LYS A 1 83 ? 26.538 -10.335 -15.257 1.00 41.03 83 LYS A O 1
ATOM 708 N N . ILE A 1 84 ? 24.371 -10.590 -14.599 1.00 39.53 84 ILE A N 1
ATOM 709 C CA . ILE A 1 84 ? 24.487 -10.243 -13.177 1.00 39.53 84 ILE A CA 1
ATOM 710 C C . ILE A 1 84 ? 25.407 -11.265 -12.502 1.00 39.53 84 ILE A C 1
ATOM 712 O O . ILE A 1 84 ? 25.304 -12.458 -12.880 1.00 39.53 84 ILE A O 1
#
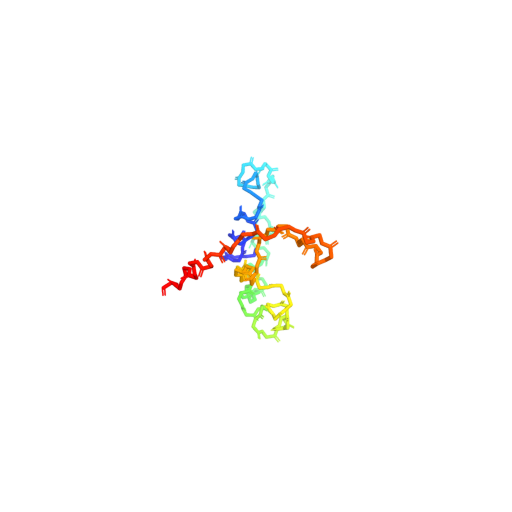
Solvent-accessible surface area (backbone atoms only — not comparable to full-atom values): 5826 Å² total; per-residue (Å²): 94,79,76,63,46,52,52,54,32,72,78,40,59,72,63,77,76,56,88,81,76,87,59,62,67,64,55,50,49,44,60,75,69,66,60,79,56,55,66,54,43,44,66,75,73,45,56,64,49,52,78,80,55,43,80,67,78,77,82,75,95,76,87,82,86,88,76,72,85,90,66,88,71,92,74,89,76,83,78,78,74,80,72,130

Mean predicted aligned error: 9.64 Å

Organism: NCBI:txid2747483

Nearest PDB structures (foldseek):
  2d7i-assembly1_A  TM=9.858E-01  e=8.233E-05  Homo sapiens
  6iwr-assembly2_D  TM=9.846E-01  e=1.488E-03  Homo sapiens